Protein AF-A0A351TSF6-F1 (afdb_monomer_lite)

Radius of gyration: 12.69 Å; chains: 1; bounding box: 30×25×26 Å

pLDDT: mean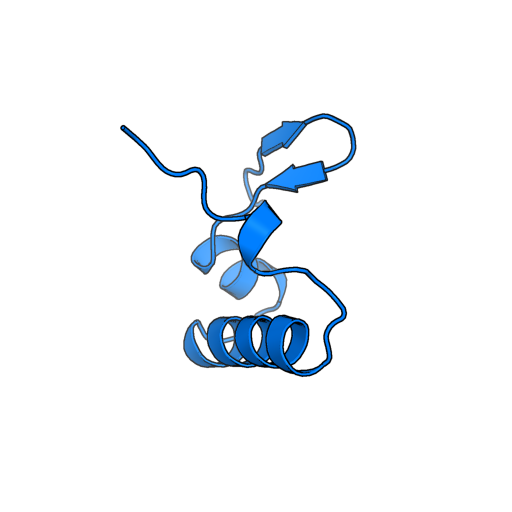 75.45, std 11.44, range [49.53, 88.06]

Structure (mmCIF, N/CA/C/O backbone):
data_AF-A0A351TSF6-F1
#
_entry.id   AF-A0A351TSF6-F1
#
loop_
_atom_site.group_PDB
_atom_site.id
_atom_site.type_symbol
_atom_site.label_atom_id
_atom_site.label_alt_id
_atom_site.label_comp_id
_atom_site.label_asym_id
_atom_site.label_entity_id
_atom_site.label_seq_id
_atom_site.pdbx_PDB_ins_code
_atom_site.Cartn_x
_atom_site.Cartn_y
_atom_site.Cartn_z
_atom_site.occupancy
_atom_site.B_iso_or_equiv
_atom_site.auth_seq_id
_atom_site.auth_comp_id
_atom_site.auth_asym_id
_atom_site.auth_atom_id
_atom_site.pdbx_PDB_model_num
ATOM 1 N N . THR A 1 1 ? -18.293 -0.260 10.611 1.00 60.50 1 THR A N 1
ATOM 2 C CA . THR A 1 1 ? -16.935 0.291 10.438 1.00 60.50 1 THR A CA 1
ATOM 3 C C . THR A 1 1 ? -17.024 1.485 9.512 1.00 60.50 1 THR A C 1
ATOM 5 O O . THR A 1 1 ? -17.674 1.359 8.483 1.00 60.50 1 THR A O 1
ATOM 8 N N . LYS A 1 2 ? -16.500 2.652 9.900 1.00 70.06 2 LYS A N 1
ATOM 9 C CA . LYS A 1 2 ? -16.397 3.835 9.026 1.00 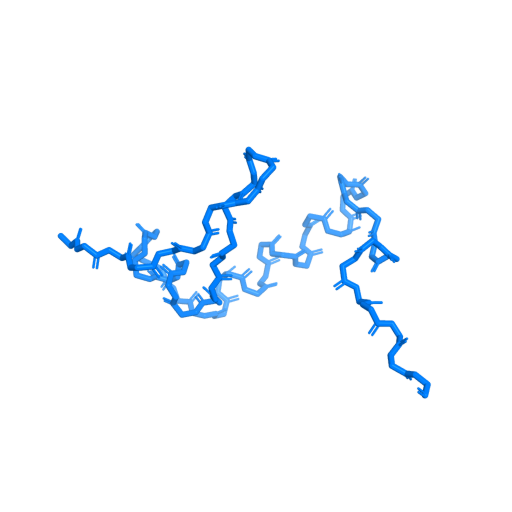70.06 2 LYS A CA 1
ATOM 10 C C . LYS A 1 2 ? -14.918 4.018 8.703 1.00 70.06 2 LYS A C 1
ATOM 12 O O . LYS A 1 2 ? -14.112 3.916 9.620 1.00 70.06 2 LYS A O 1
ATOM 17 N N . ILE A 1 3 ? -14.584 4.221 7.433 1.00 76.88 3 ILE A N 1
ATOM 18 C CA . ILE A 1 3 ? -13.203 4.376 6.971 1.00 76.88 3 ILE A CA 1
ATOM 19 C C . ILE A 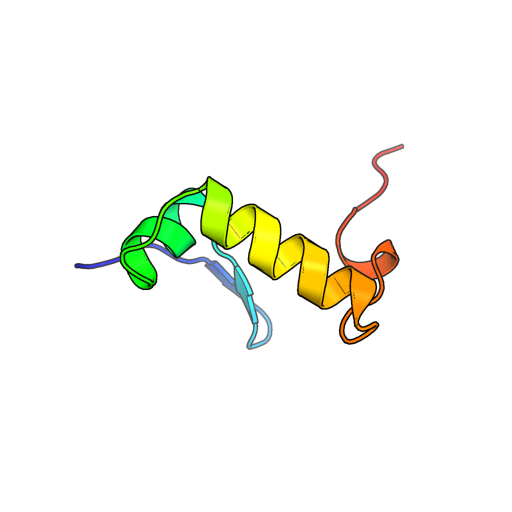1 3 ? -13.112 5.721 6.261 1.00 76.88 3 ILE A C 1
ATOM 21 O O . ILE A 1 3 ? -13.851 5.968 5.309 1.00 76.88 3 ILE A O 1
ATOM 25 N N . ASP A 1 4 ? -12.220 6.584 6.736 1.00 81.88 4 ASP A N 1
ATOM 26 C CA . ASP A 1 4 ? -11.966 7.892 6.139 1.00 81.88 4 ASP A CA 1
ATOM 27 C C . ASP A 1 4 ? -11.066 7.749 4.913 1.00 81.88 4 ASP A C 1
ATOM 29 O O . ASP A 1 4 ? -9.866 7.499 5.019 1.00 81.88 4 ASP A O 1
ATOM 33 N N . VAL A 1 5 ? -11.652 7.900 3.731 1.00 82.62 5 VAL A N 1
ATOM 34 C CA . VAL A 1 5 ? -10.949 7.759 2.453 1.00 82.62 5 VAL A CA 1
ATOM 35 C C . VAL A 1 5 ? -10.899 9.082 1.717 1.00 82.62 5 VAL A C 1
ATOM 37 O O . VAL A 1 5 ? -11.785 9.927 1.852 1.00 82.62 5 VAL A O 1
ATOM 40 N N . ARG A 1 6 ? -9.864 9.260 0.899 1.00 84.69 6 ARG A N 1
ATOM 41 C CA . ARG A 1 6 ? -9.781 10.412 0.005 1.00 84.69 6 ARG A CA 1
ATOM 42 C C . ARG A 1 6 ? -10.387 10.025 -1.338 1.00 84.69 6 ARG A C 1
ATOM 44 O O . ARG A 1 6 ? -9.845 9.172 -2.028 1.00 84.69 6 ARG A O 1
ATOM 51 N N . PHE A 1 7 ? -11.495 10.658 -1.699 1.00 86.38 7 PHE A N 1
ATOM 52 C CA . PHE A 1 7 ? -12.150 10.464 -2.990 1.00 86.38 7 PHE A CA 1
ATOM 53 C C . PHE A 1 7 ? -11.797 11.618 -3.927 1.00 86.38 7 PHE A C 1
ATOM 55 O O . PHE A 1 7 ? -12.075 12.774 -3.602 1.00 86.38 7 PHE A O 1
ATOM 62 N N . ILE A 1 8 ? -11.131 11.320 -5.042 1.00 88.06 8 ILE A N 1
ATOM 63 C CA . ILE A 1 8 ? -10.675 12.306 -6.034 1.00 88.06 8 ILE A CA 1
ATOM 64 C C . ILE A 1 8 ? -10.832 11.690 -7.420 1.00 88.06 8 ILE A C 1
ATOM 66 O O . ILE A 1 8 ? -10.391 10.562 -7.609 1.00 88.06 8 ILE A O 1
ATOM 70 N N . ASP A 1 9 ? -11.410 12.433 -8.369 1.00 80.69 9 ASP A N 1
ATOM 71 C CA . ASP A 1 9 ? -11.533 12.024 -9.780 1.00 80.69 9 ASP A CA 1
ATOM 72 C C . ASP A 1 9 ? -12.089 10.596 -9.930 1.00 80.69 9 ASP A C 1
ATOM 74 O O . ASP A 1 9 ? -11.500 9.736 -10.579 1.00 80.69 9 ASP A O 1
ATOM 78 N N . GLU A 1 10 ? -13.180 10.316 -9.208 1.00 84.12 10 GLU A N 1
ATOM 79 C CA . GLU A 1 10 ? -13.851 9.003 -9.145 1.00 84.12 10 GLU A CA 1
ATOM 80 C C . GLU A 1 10 ? -12.982 7.844 -8.616 1.00 84.12 10 GLU A C 1
ATOM 82 O O . GLU A 1 10 ? -13.412 6.693 -8.568 1.00 84.12 10 GLU A O 1
ATOM 87 N N . THR A 1 11 ? -11.785 8.157 -8.122 1.00 80.38 11 THR A N 1
ATOM 88 C CA . THR A 1 11 ? -10.823 7.217 -7.554 1.00 80.38 11 THR A CA 1
ATOM 89 C C . THR A 1 11 ? -10.813 7.317 -6.030 1.00 80.38 11 THR A C 1
ATOM 91 O O . THR A 1 11 ? -10.679 8.398 -5.444 1.00 80.38 11 THR A O 1
ATOM 94 N N . VAL A 1 12 ? -10.926 6.169 -5.359 1.00 84.62 12 VAL A N 1
ATOM 95 C CA . VAL A 1 12 ? -10.835 6.071 -3.897 1.00 84.62 12 VAL A CA 1
ATOM 96 C C . VAL A 1 12 ? -9.394 5.765 -3.500 1.00 84.62 12 VAL A C 1
ATOM 98 O O . VAL A 1 12 ? -8.868 4.693 -3.790 1.00 84.62 12 VAL A O 1
ATOM 101 N N . TRP A 1 13 ? -8.770 6.685 -2.776 1.00 82.88 13 TRP A N 1
ATOM 102 C CA . TRP A 1 13 ? -7.425 6.518 -2.242 1.00 82.88 13 TRP A CA 1
ATOM 103 C C . TRP A 1 13 ? -7.494 6.027 -0.798 1.00 82.88 13 TRP A C 1
ATOM 105 O O . TRP A 1 13 ? -7.992 6.723 0.093 1.00 82.88 13 TRP A O 1
ATOM 115 N N . LEU A 1 14 ? -6.963 4.825 -0.582 1.00 83.44 14 LEU A N 1
ATOM 116 C CA . LEU A 1 14 ? -6.888 4.149 0.709 1.00 83.44 14 LEU A CA 1
ATOM 117 C C . LEU A 1 14 ? -5.440 3.782 1.037 1.00 83.44 14 LEU A C 1
ATOM 119 O O . LEU A 1 14 ? -4.641 3.468 0.155 1.00 83.44 14 LEU A O 1
ATOM 123 N N . THR A 1 15 ? -5.113 3.751 2.325 1.00 83.94 15 THR A N 1
ATOM 124 C CA . THR A 1 15 ? -3.881 3.107 2.799 1.00 83.94 15 THR A CA 1
ATOM 125 C C . THR A 1 15 ? -4.059 1.588 2.876 1.00 83.94 15 THR A C 1
ATOM 127 O O . THR A 1 15 ? -5.172 1.086 3.036 1.00 83.94 15 THR A O 1
ATOM 130 N N . GLN A 1 16 ? -2.958 0.829 2.851 1.00 80.62 16 GLN A N 1
ATOM 131 C CA . GLN A 1 16 ? -3.011 -0.635 2.999 1.00 80.62 16 GLN A CA 1
ATOM 132 C C . GLN A 1 16 ? -3.697 -1.071 4.303 1.00 80.62 16 GLN A C 1
ATOM 134 O O . GLN A 1 16 ? -4.393 -2.079 4.327 1.00 80.62 16 GLN A O 1
ATOM 139 N N . GLN A 1 17 ? -3.544 -0.302 5.385 1.00 82.75 17 GLN A N 1
ATOM 140 C CA . GLN A 1 17 ? -4.211 -0.586 6.656 1.00 82.75 17 GLN A CA 1
ATOM 141 C C . GLN A 1 17 ? -5.731 -0.420 6.560 1.00 82.75 17 GLN A C 1
ATOM 143 O O . GLN A 1 17 ? -6.467 -1.263 7.060 1.00 82.75 17 GLN A O 1
ATOM 148 N N . GLN A 1 18 ? -6.201 0.609 5.861 1.00 83.88 18 GLN A N 1
ATOM 149 C CA . GLN A 1 18 ? -7.630 0.804 5.630 1.00 83.88 18 GLN A CA 1
ATOM 150 C C . GLN A 1 18 ? -8.211 -0.269 4.705 1.00 83.88 18 GLN A C 1
ATOM 152 O O . GLN A 1 18 ? -9.333 -0.709 4.923 1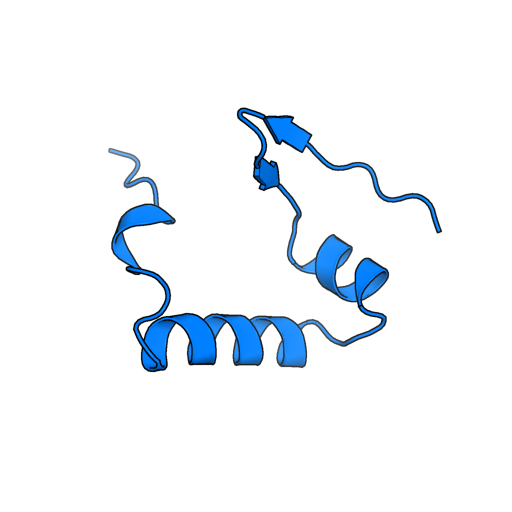.00 83.88 18 GLN A O 1
ATOM 157 N N . LEU A 1 19 ? -7.443 -0.750 3.722 1.00 83.88 19 LEU A N 1
ATOM 158 C CA . LEU A 1 19 ? -7.834 -1.912 2.916 1.00 83.88 19 LEU A CA 1
ATOM 159 C C . LEU A 1 19 ? -7.950 -3.181 3.770 1.00 83.88 19 LEU A C 1
ATOM 161 O O . LEU A 1 19 ? -8.905 -3.934 3.607 1.00 83.88 19 LEU A O 1
ATOM 165 N N . CYS A 1 20 ? -7.032 -3.394 4.718 1.00 84.88 20 CYS A N 1
ATOM 166 C CA . CYS A 1 20 ? -7.120 -4.509 5.667 1.00 84.88 20 CYS A CA 1
ATOM 167 C C . CYS A 1 20 ? -8.404 -4.439 6.501 1.00 84.88 20 CYS A C 1
ATOM 169 O O . CYS A 1 20 ? -9.088 -5.445 6.665 1.00 84.88 20 CYS A O 1
ATOM 171 N N . GLU A 1 21 ? -8.755 -3.250 6.994 1.00 83.94 21 GLU A N 1
ATOM 172 C CA . GLU A 1 21 ? -9.989 -3.026 7.754 1.00 83.94 21 GLU A CA 1
ATOM 173 C C . GLU A 1 21 ? -11.249 -3.156 6.886 1.00 83.94 21 GLU A C 1
ATOM 175 O O . GLU A 1 21 ? -12.261 -3.679 7.351 1.00 83.94 21 GLU A O 1
ATOM 180 N N . LEU A 1 22 ? -11.200 -2.726 5.623 1.00 84.31 22 LEU A N 1
ATOM 181 C CA . LEU A 1 22 ? -12.319 -2.828 4.686 1.00 84.31 22 LEU A CA 1
ATOM 182 C C . LEU A 1 22 ? -12.607 -4.284 4.307 1.00 84.31 22 LEU A C 1
ATOM 184 O O . LEU A 1 22 ? -13.749 -4.729 4.391 1.00 84.31 22 LEU A O 1
ATOM 188 N N . TYR A 1 23 ? -11.567 -5.023 3.924 1.00 82.44 23 TYR A N 1
ATOM 189 C CA . TYR A 1 23 ? -11.666 -6.407 3.458 1.00 82.44 23 TYR A CA 1
ATOM 190 C C . TYR A 1 23 ? -11.512 -7.441 4.581 1.00 82.44 23 TYR A C 1
ATOM 192 O O . TYR A 1 23 ? -11.494 -8.637 4.305 1.00 82.44 23 TYR A O 1
ATOM 200 N N . GLN A 1 24 ? -11.400 -6.994 5.840 1.00 82.19 24 GLN A N 1
ATOM 201 C CA . GLN A 1 24 ? -11.217 -7.844 7.027 1.00 82.19 24 GLN A CA 1
ATOM 202 C C . GLN A 1 24 ? -10.090 -8.874 6.841 1.00 82.19 24 GLN A C 1
ATOM 204 O O . GLN A 1 24 ? -10.211 -10.046 7.193 1.00 82.19 24 GLN A O 1
ATOM 209 N N . THR A 1 25 ? -8.986 -8.425 6.250 1.00 84.69 25 THR A N 1
ATOM 210 C CA . THR A 1 25 ? -7.853 -9.270 5.867 1.00 84.69 25 THR A CA 1
ATOM 211 C C . THR A 1 25 ? -6.547 -8.716 6.434 1.00 84.69 25 THR A C 1
ATOM 213 O O . THR A 1 25 ? -6.511 -7.638 7.028 1.00 84.69 25 THR A O 1
ATOM 216 N N . SER A 1 26 ? -5.459 -9.469 6.295 1.00 83.94 26 SER A N 1
ATOM 217 C CA . SER A 1 26 ? -4.149 -9.073 6.813 1.00 83.94 26 SER A CA 1
ATOM 218 C C . SER A 1 26 ? -3.369 -8.209 5.816 1.00 83.94 26 SER A C 1
ATOM 220 O O . SER A 1 26 ? -3.578 -8.280 4.604 1.00 83.94 26 SER A O 1
ATOM 222 N N . LYS A 1 27 ? -2.402 -7.430 6.323 1.00 81.50 27 LYS A N 1
ATOM 223 C CA . LYS A 1 27 ? -1.484 -6.633 5.485 1.00 81.50 27 LYS A CA 1
ATOM 224 C C . LYS A 1 27 ? -0.710 -7.503 4.492 1.00 81.50 27 LYS A C 1
ATOM 226 O O . LYS A 1 27 ? -0.458 -7.059 3.374 1.00 81.50 27 LYS A O 1
ATOM 231 N N . SER A 1 28 ? -0.377 -8.734 4.886 1.00 83.69 28 SER A N 1
ATOM 232 C CA . SER A 1 28 ? 0.318 -9.702 4.034 1.00 83.69 28 SER A CA 1
ATOM 233 C C . SER A 1 28 ? -0.532 -10.076 2.825 1.00 83.69 28 SER A C 1
ATOM 235 O O . SER A 1 28 ? -0.052 -9.967 1.704 1.00 83.69 28 SER A O 1
ATOM 237 N N . ASN A 1 29 ? -1.814 -10.386 3.043 1.00 82.12 29 ASN A N 1
ATOM 238 C CA . ASN A 1 29 ? -2.737 -10.733 1.963 1.00 82.12 29 ASN A CA 1
ATOM 239 C C . ASN A 1 29 ? -2.951 -9.543 1.016 1.00 82.12 29 ASN A C 1
ATOM 241 O O . ASN A 1 29 ? -2.901 -9.716 -0.193 1.00 82.12 29 ASN A O 1
ATOM 245 N N . ILE A 1 30 ? -3.131 -8.319 1.539 1.00 84.38 30 ILE A N 1
ATOM 246 C CA . ILE A 1 30 ? -3.243 -7.118 0.687 1.00 84.38 30 ILE A CA 1
ATOM 247 C C . ILE A 1 30 ? -1.979 -6.917 -0.157 1.00 84.38 30 ILE A C 1
ATOM 249 O O . ILE A 1 30 ? -2.080 -6.606 -1.339 1.00 84.38 30 ILE A O 1
ATOM 253 N N . SER A 1 31 ? -0.796 -7.116 0.425 1.00 81.69 31 SER A N 1
ATOM 254 C CA . SER A 1 31 ? 0.475 -6.978 -0.299 1.00 81.69 31 SER A CA 1
ATOM 255 C C . SER A 1 31 ? 0.629 -8.040 -1.390 1.00 81.69 31 SER A C 1
ATOM 257 O O . SER A 1 31 ? 1.086 -7.726 -2.485 1.00 81.69 31 SER A O 1
ATOM 259 N N . GLU A 1 32 ? 0.219 -9.276 -1.107 1.00 83.25 32 GLU A N 1
ATOM 260 C CA . GLU A 1 32 ? 0.222 -10.381 -2.067 1.00 83.25 32 GLU A CA 1
ATOM 261 C C . GLU A 1 32 ? -0.762 -10.133 -3.217 1.00 83.25 32 GLU A C 1
ATOM 263 O O . GLU A 1 32 ? -0.377 -10.240 -4.377 1.00 83.25 32 GLU A O 1
ATOM 268 N N . HIS A 1 33 ? -1.986 -9.681 -2.925 1.00 80.25 33 HIS A N 1
ATOM 269 C CA . HIS A 1 33 ? -2.953 -9.297 -3.956 1.00 80.25 33 HIS A CA 1
ATOM 270 C C . HIS A 1 33 ? -2.442 -8.154 -4.839 1.00 80.25 33 HIS A C 1
ATOM 272 O O . HIS A 1 33 ? -2.572 -8.224 -6.055 1.00 80.25 33 HIS A O 1
ATOM 278 N N . ILE A 1 34 ? -1.825 -7.123 -4.252 1.00 80.81 34 ILE A N 1
ATOM 279 C CA . ILE A 1 34 ? -1.219 -6.024 -5.018 1.00 80.81 34 ILE A CA 1
ATOM 280 C C . ILE A 1 34 ? -0.106 -6.556 -5.931 1.00 80.81 34 ILE A C 1
ATOM 282 O O . ILE A 1 34 ? -0.020 -6.155 -7.088 1.00 80.81 34 ILE A O 1
ATOM 286 N N . LYS A 1 35 ? 0.725 -7.477 -5.433 1.00 79.56 35 LYS A N 1
ATOM 287 C CA . LYS A 1 35 ? 1.789 -8.110 -6.218 1.00 79.56 35 LYS A CA 1
ATOM 288 C C . LYS A 1 35 ? 1.225 -8.913 -7.390 1.00 79.56 35 LYS A C 1
ATOM 290 O O . LYS A 1 35 ? 1.721 -8.753 -8.498 1.00 79.56 35 LYS A O 1
ATOM 295 N N . HIS A 1 36 ? 0.169 -9.698 -7.171 1.00 82.06 36 HIS A N 1
ATOM 296 C CA . HIS A 1 36 ? -0.490 -10.443 -8.245 1.00 82.06 36 HIS A CA 1
ATOM 297 C C . HIS A 1 36 ? -1.101 -9.520 -9.304 1.00 82.06 36 HIS A C 1
ATOM 299 O O . HIS A 1 36 ? -0.902 -9.776 -10.479 1.00 82.06 36 HIS A O 1
ATOM 305 N N . ILE A 1 37 ? -1.727 -8.399 -8.924 1.00 80.25 37 ILE A N 1
ATOM 306 C CA . ILE A 1 37 ? -2.263 -7.414 -9.888 1.00 80.25 37 ILE A CA 1
ATOM 307 C C . ILE A 1 37 ? -1.169 -6.892 -10.838 1.00 80.25 37 ILE A C 1
ATOM 309 O O . ILE A 1 37 ? -1.407 -6.733 -12.036 1.00 80.25 37 ILE A O 1
ATOM 313 N N . PHE A 1 38 ? 0.040 -6.641 -10.320 1.00 74.00 38 PHE A N 1
ATOM 314 C CA . PHE A 1 38 ? 1.183 -6.246 -11.149 1.00 74.00 38 PHE A CA 1
ATOM 315 C C . PHE A 1 38 ? 1.726 -7.409 -11.992 1.00 74.00 38 PHE A C 1
ATOM 317 O O . PHE A 1 38 ? 2.071 -7.213 -13.155 1.00 74.00 38 PHE A O 1
ATOM 324 N N . GLU A 1 39 ? 1.784 -8.621 -11.435 1.00 75.00 39 GLU A N 1
ATOM 325 C CA . GLU A 1 39 ? 2.268 -9.820 -12.138 1.00 75.00 39 GLU A CA 1
ATOM 326 C C . GLU A 1 39 ? 1.317 -10.292 -13.250 1.00 75.00 39 GLU A C 1
ATOM 328 O O . GLU A 1 39 ? 1.778 -10.779 -14.282 1.00 75.00 39 GLU A O 1
ATOM 333 N N . GLU A 1 40 ? 0.008 -10.111 -13.074 1.00 76.06 40 GLU A N 1
ATOM 334 C CA . GLU A 1 40 ? -1.027 -10.407 -14.072 1.00 76.06 40 GLU A CA 1
ATOM 335 C C . GLU A 1 40 ? -1.123 -9.315 -15.154 1.00 76.06 40 GLU A C 1
ATOM 337 O O . GLU A 1 40 ? -1.802 -9.499 -16.164 1.00 76.06 40 GLU A O 1
ATOM 342 N N . GLY A 1 41 ? -0.398 -8.200 -14.988 1.00 66.50 41 GLY A N 1
ATOM 343 C CA . GLY A 1 41 ? -0.354 -7.099 -15.951 1.00 66.50 41 GLY A CA 1
ATOM 344 C C . GLY A 1 41 ? -1.642 -6.274 -16.011 1.00 66.50 41 GLY A C 1
ATOM 345 O O . GLY A 1 41 ? -1.833 -5.516 -16.959 1.00 66.50 41 GLY A O 1
ATOM 346 N N . GLU A 1 42 ? -2.526 -6.403 -15.015 1.00 67.81 42 GLU A N 1
ATOM 347 C CA . GLU A 1 42 ? -3.759 -5.610 -14.922 1.00 67.81 42 GLU A CA 1
ATOM 348 C C . GLU A 1 42 ? -3.478 -4.138 -14.578 1.00 67.81 42 GLU A C 1
ATOM 350 O O . GLU A 1 42 ? -4.309 -3.263 -14.835 1.00 67.81 42 GLU A O 1
ATOM 355 N N . LEU A 1 43 ? -2.300 -3.847 -14.013 1.00 65.00 43 LEU A N 1
ATOM 356 C CA . LEU A 1 43 ? -1.881 -2.496 -13.665 1.00 65.00 43 LEU A CA 1
ATOM 357 C C . LEU A 1 43 ? -0.393 -2.292 -13.966 1.00 65.00 43 LEU A C 1
ATOM 359 O O . LEU A 1 43 ? 0.450 -3.065 -13.527 1.00 65.00 43 LEU A O 1
ATOM 363 N N . ASP A 1 44 ? -0.053 -1.217 -14.677 1.00 57.66 44 ASP A N 1
ATOM 364 C CA . ASP A 1 44 ? 1.343 -0.854 -14.920 1.00 57.66 44 ASP A CA 1
ATOM 365 C C . ASP A 1 44 ? 1.973 -0.256 -13.648 1.00 57.66 44 ASP A C 1
ATOM 367 O O . ASP A 1 44 ? 1.561 0.810 -13.172 1.00 57.66 44 ASP A O 1
ATOM 371 N N . GLU A 1 45 ? 3.036 -0.886 -13.130 1.00 56.75 45 GLU A N 1
ATOM 372 C CA . GLU A 1 45 ? 3.816 -0.432 -11.956 1.00 56.75 45 GLU A CA 1
ATOM 373 C C . GLU A 1 45 ? 4.292 1.033 -12.061 1.00 56.75 45 GLU A C 1
ATOM 375 O O . GLU A 1 45 ? 4.543 1.710 -11.059 1.00 56.75 45 GLU A O 1
ATOM 380 N N . VAL A 1 46 ? 4.382 1.558 -13.286 1.00 53.06 46 VAL A N 1
ATOM 381 C CA . VAL A 1 46 ? 4.853 2.914 -13.602 1.00 53.06 46 VAL A CA 1
ATOM 382 C C . VAL A 1 46 ? 3.818 4.001 -13.260 1.00 53.06 46 VAL A C 1
ATOM 384 O O . VAL A 1 46 ? 4.190 5.165 -13.106 1.00 53.06 46 VAL A O 1
ATOM 387 N N . SER A 1 47 ? 2.536 3.653 -13.094 1.00 55.34 47 SER A N 1
ATOM 388 C CA . SER A 1 47 ? 1.451 4.618 -12.830 1.00 55.34 47 SER A CA 1
ATOM 389 C C . SER A 1 47 ? 1.321 5.017 -11.347 1.00 55.34 47 SER A C 1
ATOM 391 O O . SER A 1 47 ? 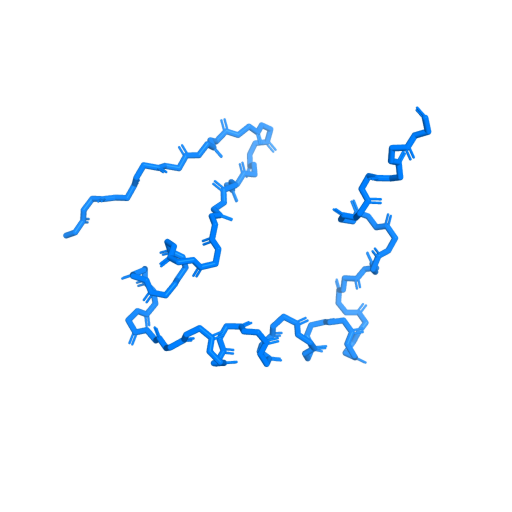0.834 6.101 -11.024 1.00 55.34 47 SER A O 1
ATOM 393 N N . VAL A 1 48 ? 1.800 4.183 -10.415 1.00 57.31 48 VAL A N 1
ATOM 394 C CA . VAL A 1 48 ? 1.537 4.355 -8.968 1.00 57.31 48 VAL A CA 1
ATOM 395 C C . VAL A 1 48 ? 2.696 4.963 -8.170 1.00 57.31 48 VAL A C 1
ATOM 397 O O . VAL A 1 48 ? 2.470 5.531 -7.099 1.00 57.31 48 VAL A O 1
ATOM 400 N N . VAL A 1 49 ? 3.934 4.917 -8.677 1.00 52.16 49 VAL A N 1
ATOM 401 C CA . VAL A 1 49 ? 5.101 5.500 -7.993 1.00 52.16 49 VAL A CA 1
ATOM 402 C C . VAL A 1 49 ? 5.461 6.842 -8.627 1.00 52.16 49 VAL A C 1
ATOM 404 O O . VAL A 1 49 ? 6.236 6.922 -9.581 1.00 52.16 49 VAL A O 1
ATOM 407 N N . ARG A 1 50 ? 4.941 7.941 -8.064 1.00 54.69 50 ARG A N 1
ATOM 408 C CA . ARG A 1 50 ? 5.481 9.283 -8.338 1.00 54.69 50 ARG A CA 1
ATOM 409 C C . ARG A 1 50 ? 6.976 9.294 -7.991 1.00 54.69 50 ARG A C 1
ATOM 411 O O . ARG A 1 50 ? 7.338 9.243 -6.818 1.00 54.69 50 ARG A O 1
ATOM 418 N N . LYS A 1 51 ? 7.851 9.392 -8.998 1.00 49.53 51 LYS A N 1
ATOM 419 C CA . LYS A 1 51 ? 9.276 9.696 -8.798 1.00 49.53 51 LYS A CA 1
ATOM 420 C C .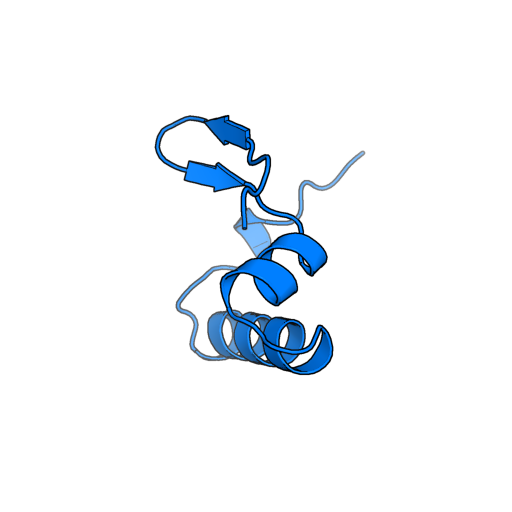 LYS A 1 51 ? 9.391 11.124 -8.256 1.00 49.53 51 LYS A C 1
ATOM 422 O O . LYS A 1 51 ? 9.237 12.078 -9.012 1.00 49.53 51 LYS A O 1
ATOM 427 N N . PHE A 1 52 ? 9.642 11.281 -6.961 1.00 58.06 52 PHE A N 1
ATOM 428 C CA . PHE A 1 52 ? 10.123 12.555 -6.427 1.00 58.06 52 PHE A CA 1
ATOM 429 C C . PHE A 1 52 ? 11.546 12.792 -6.967 1.00 58.06 52 PHE A C 1
ATOM 431 O O . PHE A 1 52 ? 12.383 11.890 -6.892 1.00 58.06 52 PHE A O 1
ATOM 438 N N . ARG A 1 53 ? 11.801 13.971 -7.543 1.00 51.94 53 ARG A N 1
ATOM 439 C CA . ARG A 1 53 ? 13.141 14.493 -7.844 1.00 51.94 53 ARG A CA 1
ATOM 440 C C . ARG A 1 53 ? 13.358 15.754 -7.026 1.00 51.94 53 ARG A C 1
ATOM 442 O O . ARG A 1 53 ? 12.362 16.492 -6.859 1.00 51.94 53 ARG A O 1
#

Secondary structure (DSSP, 8-state):
-----EEETTEEE--HHHHHHHHT--HHHHHHHHHHHHHTTSS-TTTT-----

Foldseek 3Di:
DDADWDQDPNDTDDDLVSVCVVVVHDSVVSVVVVVVCVVVVVDPPVVPDDDDD

Sequence (53 aa):
TKIDVRFIDETVWLTQQQLCELYQTSKSNISEHIKHIFEEGELDEVSVVRKFR